Protein AF-A0A6A4KD89-F1 (afdb_monomer_lite)

Structure (mmCIF, N/CA/C/O backbone):
data_AF-A0A6A4KD89-F1
#
_entry.id   AF-A0A6A4KD89-F1
#
loop_
_atom_site.group_PDB
_atom_site.id
_atom_site.type_symbol
_atom_si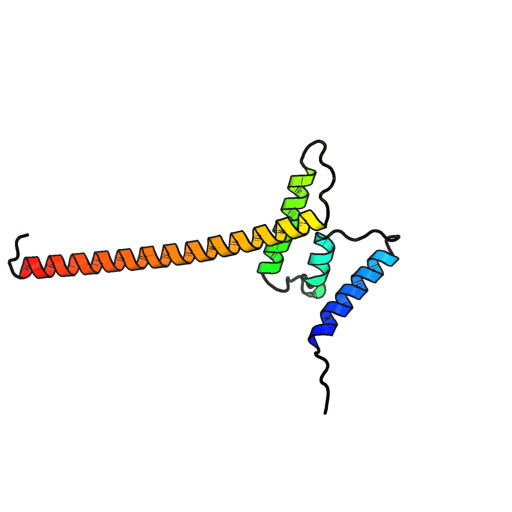te.label_atom_id
_atom_site.label_alt_id
_atom_site.label_comp_id
_atom_site.label_asym_id
_atom_site.label_entity_id
_atom_site.label_seq_id
_atom_site.pdbx_PDB_ins_code
_atom_site.Cartn_x
_atom_site.Cartn_y
_atom_site.Cartn_z
_atom_site.occupancy
_atom_site.B_iso_or_equiv
_atom_site.auth_seq_id
_atom_site.auth_comp_id
_atom_site.auth_asym_id
_atom_site.auth_atom_id
_atom_site.pdbx_PDB_model_num
ATOM 1 N N . THR A 1 1 ? 40.924 -17.068 17.811 1.00 46.47 1 THR A N 1
ATOM 2 C CA . THR A 1 1 ? 39.726 -16.244 17.536 1.00 46.47 1 THR A CA 1
ATOM 3 C C . THR A 1 1 ? 39.109 -16.688 16.224 1.00 46.47 1 THR A C 1
ATOM 5 O O . THR A 1 1 ? 39.718 -16.507 15.180 1.00 46.47 1 THR A O 1
ATOM 8 N N . LYS A 1 2 ? 37.971 -17.394 16.258 1.00 52.66 2 LYS A N 1
ATOM 9 C CA . LYS A 1 2 ? 37.339 -17.971 15.058 1.00 52.66 2 LYS A CA 1
ATOM 10 C C . LYS A 1 2 ? 36.414 -16.915 14.442 1.00 52.66 2 LYS A C 1
ATOM 12 O O . LYS A 1 2 ? 35.290 -16.745 14.903 1.00 52.66 2 LYS A O 1
ATOM 17 N N . HIS A 1 3 ? 36.901 -16.175 13.445 1.00 46.81 3 HIS A N 1
ATOM 18 C CA . HIS A 1 3 ? 36.097 -15.197 12.708 1.00 46.81 3 HIS A CA 1
ATOM 19 C C . HIS A 1 3 ? 35.014 -15.931 11.905 1.00 46.81 3 HIS A C 1
ATOM 21 O O . HIS A 1 3 ? 35.284 -16.515 10.858 1.00 46.81 3 HIS A O 1
ATOM 27 N N . ARG A 1 4 ? 33.772 -15.932 12.401 1.00 50.97 4 ARG A N 1
ATOM 28 C CA . ARG A 1 4 ? 32.602 -16.294 11.594 1.00 50.97 4 ARG A CA 1
ATOM 29 C C . ARG A 1 4 ? 32.272 -15.098 10.699 1.00 50.97 4 ARG A C 1
ATOM 31 O O . ARG A 1 4 ? 31.604 -14.168 11.135 1.00 50.97 4 ARG A O 1
ATOM 38 N N . CYS A 1 5 ? 32.768 -15.109 9.463 1.00 54.38 5 CYS A N 1
ATOM 39 C CA . CYS A 1 5 ? 32.299 -14.188 8.431 1.00 54.38 5 CYS A CA 1
ATOM 40 C C . CYS A 1 5 ? 30.826 -14.514 8.133 1.00 54.38 5 CYS A C 1
ATOM 42 O O . CYS A 1 5 ? 30.490 -15.650 7.800 1.00 54.38 5 CYS A O 1
ATOM 44 N N . GLY A 1 6 ? 29.940 -13.544 8.360 1.00 47.72 6 GLY A N 1
ATOM 45 C CA . GLY A 1 6 ? 28.492 -13.728 8.360 1.00 47.72 6 GLY A CA 1
ATOM 46 C C . GLY A 1 6 ? 27.929 -14.237 7.029 1.00 47.72 6 GLY A C 1
ATOM 47 O O . GLY A 1 6 ? 28.105 -13.628 5.970 1.00 47.72 6 GLY A O 1
ATOM 48 N N . SER A 1 7 ? 27.154 -15.319 7.110 1.00 54.53 7 SER A N 1
ATOM 49 C CA . SER A 1 7 ? 26.437 -15.962 5.999 1.00 54.53 7 SER A CA 1
ATOM 50 C C . SER A 1 7 ? 25.360 -15.090 5.334 1.00 54.53 7 SER A C 1
ATOM 52 O O . SER A 1 7 ? 24.815 -15.480 4.308 1.00 54.53 7 SER A O 1
ATOM 54 N N . LYS A 1 8 ? 25.084 -13.884 5.857 1.00 50.28 8 LYS A N 1
ATOM 55 C CA . LYS A 1 8 ? 24.170 -12.899 5.243 1.00 50.28 8 LYS A CA 1
ATOM 56 C C . LYS A 1 8 ? 24.676 -12.356 3.896 1.00 50.28 8 LYS A C 1
ATOM 58 O O . LYS A 1 8 ? 23.929 -11.731 3.160 1.00 50.28 8 LYS A O 1
ATOM 63 N N . SER A 1 9 ? 25.945 -12.605 3.571 1.00 53.06 9 SER A N 1
ATOM 64 C CA . SER A 1 9 ? 26.615 -12.101 2.370 1.00 53.06 9 SER A CA 1
ATOM 65 C C . SER A 1 9 ? 26.462 -12.993 1.130 1.00 53.06 9 SER A C 1
ATOM 67 O O . SER A 1 9 ? 26.774 -12.550 0.030 1.00 53.06 9 SER A O 1
ATOM 69 N N . LEU A 1 10 ? 26.000 -14.242 1.263 1.00 52.91 10 LEU A N 1
ATOM 70 C CA . LEU A 1 10 ? 25.841 -15.138 0.108 1.00 52.91 10 LEU A CA 1
ATOM 71 C C . LEU A 1 10 ? 24.680 -14.734 -0.819 1.00 52.91 10 LEU A C 1
ATOM 73 O O . LEU A 1 10 ? 24.938 -14.637 -2.017 1.00 52.91 10 LEU A O 1
ATOM 77 N N . PRO A 1 11 ? 23.464 -14.421 -0.324 1.00 53.66 11 PRO A N 1
ATOM 78 C CA . PRO A 1 11 ? 22.349 -14.046 -1.197 1.00 53.66 11 PRO A CA 1
ATOM 79 C C . PRO A 1 11 ? 22.646 -12.781 -2.013 1.00 53.66 11 PRO A C 1
ATOM 81 O O . PRO A 1 11 ? 22.438 -12.759 -3.221 1.00 53.66 11 PRO A O 1
ATOM 84 N N . VAL A 1 12 ? 23.241 -11.769 -1.370 1.00 51.50 12 VAL A N 1
ATOM 85 C CA . VAL A 1 12 ? 23.624 -10.502 -2.016 1.00 51.50 12 VAL A CA 1
ATOM 86 C C . VAL A 1 12 ? 24.691 -10.718 -3.096 1.00 51.50 12 VAL A C 1
ATOM 88 O O . VAL A 1 12 ? 24.609 -10.134 -4.173 1.00 51.50 12 VAL A O 1
ATOM 91 N N . ARG A 1 13 ? 25.677 -11.594 -2.852 1.00 51.59 13 ARG A N 1
ATOM 92 C CA . ARG A 1 13 ? 26.721 -11.911 -3.843 1.00 51.59 13 ARG A CA 1
ATOM 93 C C . ARG A 1 13 ? 26.188 -12.700 -5.040 1.00 51.59 13 ARG A C 1
ATOM 95 O O . ARG A 1 13 ? 26.637 -12.457 -6.154 1.00 51.59 13 ARG A O 1
ATOM 102 N N . VAL A 1 14 ? 25.241 -13.615 -4.827 1.00 61.16 14 VAL A N 1
ATOM 103 C CA . VAL A 1 14 ? 24.609 -14.386 -5.914 1.00 61.16 14 VAL A CA 1
ATOM 104 C C . VAL A 1 14 ? 23.736 -13.481 -6.784 1.00 61.16 14 VAL A C 1
ATOM 106 O O . VAL A 1 14 ? 23.823 -13.545 -8.007 1.00 61.16 14 VAL A O 1
ATOM 109 N N . ALA A 1 15 ? 22.969 -12.581 -6.166 1.00 60.69 15 ALA A N 1
ATOM 110 C CA . ALA A 1 15 ? 22.212 -11.545 -6.862 1.00 60.69 15 ALA A CA 1
ATOM 111 C C . ALA A 1 15 ? 23.112 -10.648 -7.730 1.00 60.69 15 ALA A C 1
ATOM 113 O O . ALA A 1 15 ? 22.874 -10.501 -8.927 1.00 60.69 15 ALA A O 1
ATOM 114 N N . ALA A 1 16 ? 24.192 -10.113 -7.150 1.00 58.59 16 ALA A N 1
ATOM 115 C CA . ALA A 1 16 ? 25.154 -9.292 -7.881 1.00 58.59 16 ALA A CA 1
ATOM 116 C C . ALA A 1 16 ? 25.801 -10.057 -9.050 1.00 58.59 16 ALA A C 1
ATOM 118 O O . ALA A 1 16 ? 25.957 -9.504 -10.134 1.00 58.59 16 ALA A O 1
ATOM 119 N N . ALA A 1 17 ? 26.123 -11.341 -8.867 1.00 66.06 17 ALA A N 1
ATOM 120 C CA . ALA A 1 17 ? 26.669 -12.178 -9.932 1.00 66.06 17 ALA A CA 1
ATOM 121 C C . ALA A 1 17 ? 25.665 -12.413 -11.076 1.00 66.06 17 ALA A C 1
ATOM 123 O O . ALA A 1 17 ? 26.062 -12.364 -12.238 1.00 66.06 17 ALA A O 1
ATOM 124 N N . LYS A 1 18 ? 24.372 -12.614 -10.771 1.00 68.75 18 LYS A N 1
ATOM 125 C CA . LYS A 1 18 ? 23.308 -12.759 -11.785 1.00 68.75 18 LYS A CA 1
ATOM 126 C C . LYS A 1 18 ? 23.156 -11.470 -12.605 1.00 68.75 18 LYS A C 1
ATOM 128 O O . LYS A 1 18 ? 23.055 -11.542 -13.825 1.00 68.75 18 LYS A O 1
ATOM 133 N N . ILE A 1 19 ? 23.246 -10.307 -11.957 1.00 65.06 19 ILE A N 1
ATOM 134 C CA . ILE A 1 19 ? 23.200 -8.990 -12.617 1.00 65.06 19 ILE A CA 1
ATOM 135 C C . ILE A 1 19 ? 24.430 -8.770 -13.510 1.00 65.06 19 ILE A C 1
ATOM 137 O O . ILE A 1 19 ? 24.286 -8.400 -14.671 1.00 65.06 19 ILE A O 1
ATOM 141 N N . ILE A 1 20 ? 25.639 -9.048 -13.007 1.00 64.69 20 ILE A N 1
ATOM 142 C CA . ILE A 1 20 ? 26.882 -8.925 -13.789 1.00 64.69 20 ILE A CA 1
ATOM 143 C C . ILE A 1 20 ? 26.848 -9.857 -15.006 1.00 64.69 20 ILE A C 1
ATOM 145 O O . ILE A 1 20 ? 27.211 -9.448 -16.106 1.00 64.69 20 ILE A O 1
ATOM 149 N N . TYR A 1 21 ? 26.364 -11.088 -14.830 1.00 69.19 21 TYR A N 1
ATOM 150 C CA . TYR A 1 21 ? 26.182 -12.033 -15.927 1.00 69.19 21 TYR A CA 1
ATOM 151 C C . TYR A 1 21 ? 25.185 -11.503 -16.970 1.00 69.19 21 TYR A C 1
ATOM 153 O O . TYR A 1 21 ? 25.465 -11.555 -18.164 1.00 69.19 21 TYR A O 1
ATOM 161 N N . GLN A 1 22 ? 24.051 -10.938 -16.555 1.00 66.06 22 GLN A N 1
ATOM 162 C CA . GLN A 1 22 ? 23.087 -10.332 -17.481 1.00 66.06 22 GLN A CA 1
ATOM 163 C C . GLN A 1 22 ? 23.681 -9.136 -18.237 1.00 66.06 22 GLN A C 1
ATOM 165 O O . GLN A 1 22 ? 23.532 -9.060 -19.452 1.00 66.06 22 GLN A O 1
ATOM 170 N N . MET A 1 23 ? 24.433 -8.259 -17.565 1.00 64.06 23 MET A N 1
ATOM 171 C CA . MET A 1 23 ? 25.128 -7.137 -18.211 1.00 64.06 23 MET A CA 1
ATOM 172 C C . MET A 1 23 ? 26.143 -7.614 -19.257 1.00 64.06 23 MET A C 1
ATOM 174 O O . MET A 1 23 ? 26.242 -7.034 -20.336 1.00 64.06 23 MET A O 1
ATOM 178 N N . GLN A 1 24 ? 26.877 -8.692 -18.967 1.00 66.50 24 GLN A N 1
ATOM 179 C CA . GLN A 1 24 ? 27.854 -9.274 -19.892 1.00 66.50 24 GLN A CA 1
ATOM 180 C C . GLN A 1 24 ? 27.200 -9.909 -21.127 1.00 66.50 24 GLN A C 1
ATOM 182 O O . GLN A 1 24 ? 27.778 -9.853 -22.209 1.00 66.50 24 GLN A O 1
ATOM 187 N N . ASN A 1 25 ? 25.999 -10.478 -20.987 1.00 68.19 25 ASN A N 1
ATOM 188 C CA . ASN A 1 25 ? 25.294 -11.148 -22.085 1.00 68.19 25 ASN A CA 1
ATOM 189 C C . ASN A 1 25 ? 24.345 -10.224 -22.871 1.00 68.19 25 ASN A C 1
ATOM 191 O O . ASN A 1 25 ? 24.083 -10.490 -24.040 1.00 68.19 25 ASN A O 1
ATOM 195 N N . ASN A 1 26 ? 23.896 -9.109 -22.287 1.00 68.88 26 ASN A N 1
ATOM 196 C CA . ASN A 1 26 ? 23.042 -8.110 -22.945 1.00 68.88 26 ASN A CA 1
ATOM 197 C C . ASN A 1 26 ? 23.851 -6.958 -23.571 1.00 68.88 26 ASN A C 1
ATOM 199 O O . ASN A 1 26 ? 23.365 -5.834 -23.670 1.00 68.88 26 ASN A O 1
ATOM 203 N N . GLY A 1 27 ? 25.108 -7.197 -23.955 1.00 63.41 27 GLY A N 1
ATOM 204 C CA . GLY A 1 27 ? 25.940 -6.190 -24.625 1.00 63.41 27 GLY A CA 1
ATOM 205 C C . GLY A 1 27 ? 26.276 -4.960 -23.770 1.00 63.41 27 GLY A C 1
ATOM 206 O O . GLY A 1 27 ? 26.505 -3.886 -24.318 1.00 63.41 27 GLY A O 1
ATOM 207 N N . GLY A 1 28 ? 26.291 -5.092 -22.439 1.00 58.41 28 GLY A N 1
ATOM 208 C CA . GLY A 1 28 ? 26.579 -3.996 -21.509 1.00 58.41 28 GLY A CA 1
ATOM 209 C C . GLY A 1 28 ? 25.371 -3.133 -21.135 1.00 58.41 28 GLY A C 1
ATOM 210 O O . GLY A 1 28 ? 25.539 -2.140 -20.429 1.00 58.41 28 GLY A O 1
ATOM 211 N N . VAL A 1 29 ? 24.161 -3.494 -21.575 1.00 65.31 29 VAL A N 1
ATOM 212 C CA . VAL A 1 29 ? 22.933 -2.784 -21.195 1.00 65.31 29 VAL A CA 1
ATOM 213 C C . VAL A 1 29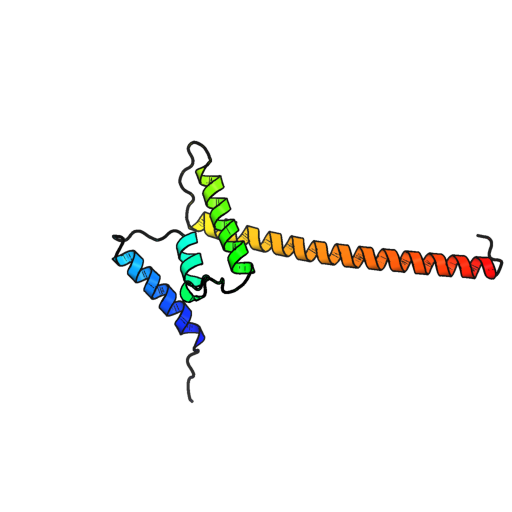 ? 22.640 -3.021 -19.712 1.00 65.31 29 VAL A C 1
ATOM 215 O O . VAL A 1 29 ? 22.541 -4.161 -19.254 1.00 65.31 29 VAL A O 1
ATOM 218 N N . VAL A 1 30 ? 22.513 -1.928 -18.957 1.00 61.47 30 VAL A N 1
ATOM 219 C CA . VAL A 1 30 ? 22.132 -1.949 -17.540 1.00 61.47 30 VAL A CA 1
ATOM 220 C C . VAL A 1 30 ? 20.656 -2.365 -17.431 1.00 61.47 30 VAL A C 1
ATOM 222 O O . VAL A 1 30 ? 19.817 -1.705 -18.045 1.00 61.47 30 VAL A O 1
ATOM 225 N N . PRO A 1 31 ? 20.317 -3.433 -16.680 1.00 64.62 31 PRO A N 1
ATOM 226 C CA . PRO A 1 31 ? 18.927 -3.842 -16.470 1.00 64.62 31 PRO A CA 1
ATOM 227 C C . PRO A 1 31 ? 18.103 -2.756 -15.770 1.00 64.62 31 PRO A C 1
ATOM 229 O O . PRO A 1 31 ? 18.629 -2.022 -14.927 1.00 64.62 31 PRO A O 1
ATOM 232 N N . ALA A 1 32 ? 16.803 -2.686 -16.069 1.00 77.25 32 ALA A N 1
ATOM 233 C CA . ALA A 1 32 ? 15.900 -1.732 -15.423 1.00 77.25 32 ALA A CA 1
ATOM 234 C C . ALA A 1 32 ? 15.852 -1.955 -13.897 1.00 77.25 32 ALA A C 1
ATOM 236 O O . ALA A 1 32 ? 16.008 -3.083 -13.415 1.00 77.25 32 ALA A O 1
ATOM 237 N N . VAL A 1 33 ? 15.604 -0.895 -13.111 1.00 80.56 33 VAL A N 1
ATOM 238 C CA . VAL A 1 33 ? 15.535 -1.002 -11.633 1.00 80.56 33 VAL A CA 1
ATOM 239 C C . VAL A 1 33 ? 14.510 -2.045 -11.200 1.00 80.56 33 VAL A C 1
ATOM 241 O O . VAL A 1 33 ? 14.767 -2.817 -10.280 1.00 80.56 33 VAL A O 1
ATOM 244 N N . THR A 1 34 ? 13.390 -2.111 -11.910 1.00 82.56 34 THR A N 1
ATOM 245 C CA . THR A 1 34 ? 12.277 -3.017 -11.644 1.00 82.56 34 THR A CA 1
ATOM 246 C C . THR A 1 34 ? 12.682 -4.480 -11.857 1.00 82.56 34 THR A C 1
ATOM 248 O O . THR A 1 34 ? 12.378 -5.341 -11.030 1.00 82.56 34 THR A O 1
ATOM 251 N N . GLU A 1 35 ? 13.464 -4.776 -12.900 1.00 83.69 35 GLU A N 1
ATOM 252 C CA . GLU A 1 35 ? 14.022 -6.116 -13.133 1.00 83.69 35 GLU A CA 1
ATOM 253 C C . GLU A 1 35 ? 15.037 -6.505 -12.055 1.00 83.69 35 GLU A C 1
ATOM 255 O O . GLU A 1 35 ? 14.998 -7.619 -11.524 1.00 83.69 35 GLU A O 1
ATOM 260 N N . MET A 1 36 ? 15.916 -5.572 -11.682 1.00 82.56 36 MET A N 1
ATOM 261 C CA . MET A 1 36 ? 16.906 -5.791 -10.629 1.00 82.56 36 MET A CA 1
ATOM 262 C C . MET A 1 36 ? 16.226 -6.093 -9.291 1.00 82.56 36 MET A C 1
ATOM 264 O O . MET A 1 36 ? 16.587 -7.052 -8.600 1.00 82.56 36 MET A O 1
ATOM 268 N N . TYR A 1 37 ? 15.201 -5.314 -8.953 1.00 85.94 37 TYR A N 1
ATOM 269 C CA . TYR A 1 37 ? 14.424 -5.485 -7.738 1.00 85.94 37 TYR A CA 1
ATOM 270 C C . TYR A 1 37 ? 13.727 -6.851 -7.712 1.00 85.94 37 TYR A C 1
ATOM 272 O O . TYR A 1 37 ? 13.922 -7.626 -6.771 1.00 85.94 37 TYR A O 1
ATOM 280 N N . LYS A 1 38 ? 13.029 -7.223 -8.795 1.00 87.75 38 LYS A N 1
ATOM 281 C CA . LYS A 1 38 ? 12.390 -8.541 -8.922 1.00 87.75 38 LYS A CA 1
ATOM 282 C C . LYS A 1 38 ? 13.391 -9.684 -8.797 1.00 87.75 38 LYS A C 1
ATOM 284 O O . LYS A 1 38 ? 13.152 -10.613 -8.039 1.00 87.75 38 LYS A O 1
ATOM 289 N N . SER A 1 39 ? 14.544 -9.604 -9.462 1.00 84.88 39 SER A N 1
ATOM 290 C CA . SER A 1 39 ? 15.550 -10.680 -9.449 1.00 84.88 39 SER A CA 1
ATOM 291 C C . SER A 1 39 ? 16.114 -11.000 -8.056 1.00 84.88 39 SER A C 1
ATOM 293 O O . SER A 1 39 ? 16.639 -12.092 -7.834 1.00 84.88 39 SER A O 1
ATOM 295 N N . THR A 1 40 ? 16.018 -10.047 -7.125 1.00 84.94 40 THR A N 1
ATOM 296 C CA . THR A 1 40 ? 16.552 -10.155 -5.763 1.00 84.94 40 THR A CA 1
ATOM 297 C C . THR A 1 40 ? 15.478 -10.411 -4.708 1.00 84.94 40 THR A C 1
ATOM 299 O O . THR A 1 40 ? 15.781 -11.020 -3.682 1.00 84.94 40 THR A O 1
ATOM 302 N N . HIS A 1 41 ? 14.234 -10.001 -4.970 1.00 89.00 41 HIS A N 1
ATOM 303 C CA . HIS A 1 41 ? 13.119 -10.067 -4.019 1.00 89.00 41 HIS A CA 1
ATOM 304 C C . HIS A 1 41 ? 12.019 -11.059 -4.425 1.00 89.00 41 HIS A C 1
ATOM 306 O O . HIS A 1 41 ? 11.140 -11.357 -3.616 1.00 89.00 41 HIS A O 1
ATOM 312 N N . PHE A 1 42 ? 12.069 -11.609 -5.639 1.00 90.75 42 PHE A N 1
ATOM 313 C CA . PHE A 1 42 ? 11.161 -12.648 -6.114 1.00 90.75 42 PHE A CA 1
ATOM 314 C C . PHE A 1 42 ? 11.897 -13.980 -6.255 1.00 90.75 42 PHE A C 1
ATOM 316 O O . PHE A 1 42 ? 12.905 -14.099 -6.952 1.00 90.75 42 PHE A O 1
ATOM 323 N N . ASN A 1 43 ? 11.380 -15.010 -5.594 1.00 89.94 43 ASN A N 1
ATOM 324 C CA . ASN A 1 43 ? 11.852 -16.372 -5.761 1.00 89.94 43 ASN A CA 1
ATOM 325 C C . ASN A 1 43 ? 11.130 -17.013 -6.954 1.00 89.94 43 ASN A C 1
ATOM 327 O O . ASN A 1 43 ? 9.968 -17.403 -6.834 1.00 89.94 43 ASN A O 1
ATOM 331 N N . GLU A 1 44 ? 11.832 -17.134 -8.084 1.00 89.12 44 GLU A N 1
ATOM 332 C CA . GLU A 1 44 ? 11.300 -17.721 -9.322 1.00 89.12 44 GLU A CA 1
ATOM 333 C C . GLU A 1 44 ? 10.879 -19.189 -9.138 1.00 89.12 44 GLU A C 1
ATOM 335 O O . GLU A 1 44 ? 9.818 -19.579 -9.620 1.00 89.12 44 GLU A O 1
ATOM 340 N N . ASP A 1 45 ? 11.632 -19.984 -8.373 1.00 89.50 45 ASP A N 1
ATOM 341 C CA . ASP A 1 45 ? 11.331 -21.409 -8.163 1.00 89.50 45 ASP A CA 1
ATOM 342 C C . ASP A 1 45 ? 10.039 -21.619 -7.364 1.00 89.50 45 ASP A C 1
ATOM 344 O O . ASP A 1 45 ? 9.286 -22.564 -7.592 1.00 89.50 45 ASP A O 1
ATOM 348 N N . LYS A 1 46 ? 9.786 -20.738 -6.391 1.00 91.81 46 LYS A N 1
ATOM 349 C CA . LYS A 1 46 ? 8.622 -20.806 -5.498 1.00 91.81 46 LYS A CA 1
ATOM 350 C C . LYS A 1 46 ? 7.464 -19.923 -5.947 1.00 91.81 46 LYS A C 1
ATOM 352 O O . LYS A 1 46 ? 6.419 -19.984 -5.304 1.00 91.81 46 LYS A O 1
ATOM 357 N N . GLN A 1 47 ? 7.659 -19.105 -6.984 1.00 90.75 47 GLN A N 1
ATOM 358 C CA . GLN A 1 47 ? 6.721 -18.073 -7.436 1.00 90.75 47 GLN A CA 1
ATOM 359 C C . GLN A 1 47 ? 6.223 -17.195 -6.274 1.00 90.75 47 GLN A C 1
ATOM 361 O O . GLN A 1 47 ? 5.027 -16.965 -6.111 1.00 90.75 47 GLN A O 1
ATOM 366 N N . LYS A 1 48 ? 7.146 -16.766 -5.404 1.00 91.94 48 LYS A N 1
ATOM 367 C CA . LYS A 1 48 ? 6.822 -16.006 -4.188 1.00 91.94 48 LYS A CA 1
ATOM 368 C C . LYS A 1 48 ? 7.795 -14.864 -3.957 1.00 91.94 48 LYS A C 1
ATOM 370 O O . LYS A 1 48 ? 9.008 -15.049 -4.062 1.00 91.94 48 LYS A O 1
ATOM 375 N N . TRP A 1 49 ? 7.254 -13.721 -3.552 1.00 93.19 49 TRP A N 1
ATOM 376 C CA . TRP A 1 49 ? 8.029 -12.615 -3.002 1.00 93.19 49 TRP A CA 1
ATOM 377 C C . TRP A 1 49 ? 8.642 -12.990 -1.652 1.00 93.19 49 TRP A C 1
ATOM 379 O O . TRP A 1 49 ? 8.103 -13.820 -0.915 1.00 93.19 49 TRP A O 1
ATOM 389 N N . ILE A 1 50 ? 9.779 -12.378 -1.317 1.00 91.00 50 ILE A N 1
ATOM 390 C CA . ILE A 1 50 ? 10.424 -12.574 -0.012 1.00 91.00 50 ILE A CA 1
ATOM 391 C C . ILE A 1 50 ? 9.604 -11.974 1.142 1.00 91.00 50 ILE A C 1
ATOM 393 O O . ILE A 1 50 ? 9.728 -12.439 2.273 1.00 91.00 50 ILE A O 1
ATOM 397 N N . SER A 1 51 ? 8.764 -10.975 0.855 1.00 88.25 51 SER A N 1
ATOM 398 C CA . SER A 1 51 ? 7.788 -10.370 1.768 1.00 88.25 51 SER A CA 1
ATOM 399 C C . SER A 1 51 ? 6.652 -9.714 0.977 1.00 88.25 51 SER A C 1
ATOM 401 O O . SER A 1 51 ? 6.845 -9.347 -0.183 1.00 88.25 51 SER A O 1
ATOM 403 N N . SER A 1 52 ? 5.492 -9.516 1.610 1.00 85.62 52 SER A N 1
ATOM 404 C CA . SER A 1 52 ? 4.371 -8.772 1.012 1.00 85.62 52 SER A CA 1
ATOM 405 C C . SER A 1 52 ? 4.733 -7.310 0.724 1.00 85.62 52 SER A C 1
AT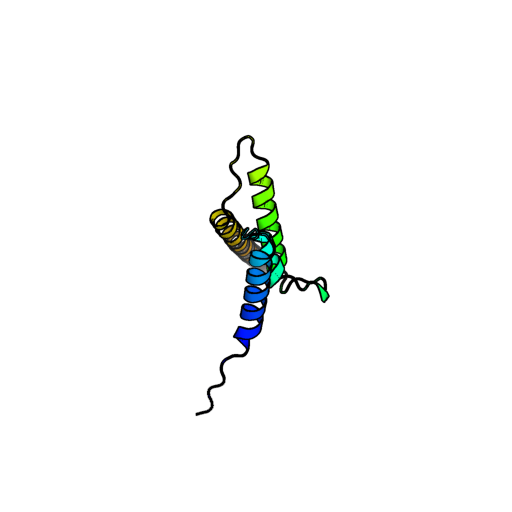OM 407 O O . SER A 1 52 ? 4.316 -6.754 -0.282 1.00 85.62 52 SER A O 1
ATOM 409 N N . GLU A 1 53 ? 5.576 -6.694 1.556 1.00 85.25 53 GLU A N 1
ATOM 410 C CA . GLU A 1 53 ? 6.110 -5.346 1.306 1.00 85.25 53 GLU A CA 1
ATOM 411 C C . GLU A 1 53 ? 6.911 -5.280 0.002 1.00 85.25 53 GLU A C 1
ATOM 413 O O . GLU A 1 53 ? 6.845 -4.284 -0.716 1.00 85.25 53 GLU A O 1
ATOM 418 N N . SER A 1 54 ? 7.643 -6.351 -0.325 1.00 85.81 54 SER A N 1
ATOM 419 C CA . SER A 1 54 ? 8.425 -6.409 -1.561 1.00 85.81 54 SER A CA 1
ATOM 420 C C . SER A 1 54 ? 7.530 -6.458 -2.798 1.00 85.81 54 SER A C 1
ATOM 422 O O . SER A 1 54 ? 7.834 -5.828 -3.804 1.00 85.81 54 SER A O 1
ATOM 424 N N . GLU A 1 55 ? 6.410 -7.175 -2.716 1.00 90.69 55 GLU A N 1
ATOM 425 C CA . GLU A 1 55 ? 5.393 -7.201 -3.771 1.00 90.69 55 GLU A CA 1
ATOM 426 C C . GLU A 1 55 ? 4.796 -5.809 -3.996 1.00 90.69 55 GLU A C 1
ATOM 428 O O . GLU A 1 55 ? 4.857 -5.275 -5.101 1.00 90.69 55 GLU A O 1
ATOM 433 N N . VAL A 1 56 ? 4.333 -5.170 -2.917 1.00 87.06 56 VAL A N 1
ATOM 434 C CA . VAL A 1 56 ? 3.753 -3.819 -2.965 1.00 87.06 56 VAL A CA 1
ATOM 435 C C . VAL A 1 56 ? 4.745 -2.800 -3.525 1.00 87.06 56 VAL A C 1
ATOM 437 O O . VAL A 1 56 ? 4.364 -1.910 -4.288 1.00 87.06 56 VAL A O 1
ATOM 440 N N . LEU A 1 57 ? 6.022 -2.896 -3.147 1.00 88.31 57 LEU A N 1
ATOM 441 C CA . LEU A 1 57 ? 7.044 -1.984 -3.644 1.00 88.31 57 LEU A CA 1
ATOM 442 C C . LEU A 1 57 ? 7.320 -2.193 -5.137 1.00 88.31 57 LEU A C 1
ATOM 444 O O . LEU A 1 57 ? 7.448 -1.213 -5.873 1.00 88.31 57 LEU A O 1
ATOM 448 N N . TYR A 1 58 ? 7.381 -3.447 -5.588 1.00 89.44 58 TYR A N 1
ATOM 449 C CA . TYR A 1 58 ? 7.544 -3.767 -7.002 1.00 89.44 58 TYR A CA 1
ATOM 450 C C . TYR A 1 58 ? 6.381 -3.229 -7.842 1.00 89.44 58 TYR A C 1
ATOM 452 O O . TYR A 1 58 ? 6.623 -2.540 -8.833 1.00 89.44 58 TYR A O 1
ATOM 460 N N . ASP A 1 59 ? 5.138 -3.466 -7.418 1.00 89.38 59 ASP A N 1
ATOM 461 C CA . ASP A 1 59 ? 3.946 -2.991 -8.128 1.00 89.38 59 ASP A CA 1
ATOM 462 C C . ASP A 1 59 ? 3.937 -1.461 -8.253 1.00 89.38 59 ASP A C 1
ATOM 464 O O . ASP A 1 59 ? 3.643 -0.919 -9.319 1.00 89.38 59 ASP A O 1
ATOM 468 N N . LYS A 1 60 ? 4.358 -0.749 -7.200 1.00 86.69 60 LYS A N 1
ATOM 469 C CA . LYS A 1 60 ? 4.515 0.713 -7.229 1.00 86.69 60 LYS A CA 1
ATOM 470 C C . LYS A 1 60 ? 5.590 1.169 -8.211 1.00 86.69 60 LYS A C 1
ATOM 472 O O . LYS A 1 60 ? 5.375 2.149 -8.920 1.00 86.69 60 LYS A O 1
ATOM 477 N N . MET A 1 61 ? 6.739 0.492 -8.264 1.00 86.69 61 MET A N 1
ATOM 478 C CA . MET A 1 61 ? 7.784 0.812 -9.246 1.00 86.69 61 MET A CA 1
ATOM 479 C C . MET A 1 61 ? 7.254 0.637 -10.677 1.00 86.69 61 MET A C 1
ATOM 481 O O . MET A 1 61 ? 7.371 1.561 -11.478 1.00 86.69 61 MET A O 1
ATOM 485 N N . VAL A 1 62 ? 6.582 -0.483 -10.970 1.00 87.44 62 VAL A N 1
ATOM 486 C CA . VAL A 1 62 ? 5.955 -0.737 -12.282 1.00 87.44 62 VAL A CA 1
ATOM 487 C C . VAL A 1 62 ? 4.918 0.336 -12.625 1.00 87.44 62 VAL A C 1
ATOM 489 O O . VAL A 1 62 ? 4.884 0.837 -13.753 1.00 87.44 62 VAL A O 1
ATOM 492 N N . GLN A 1 63 ? 4.079 0.715 -11.661 1.00 85.50 63 GLN A N 1
ATOM 493 C CA . GLN A 1 63 ? 3.066 1.750 -11.849 1.00 85.50 63 GLN A CA 1
ATOM 494 C C . GLN A 1 63 ? 3.703 3.105 -12.183 1.00 85.50 63 GLN A C 1
ATOM 496 O O . GLN A 1 63 ? 3.308 3.733 -13.164 1.00 85.50 63 GLN A O 1
ATOM 501 N N . ILE A 1 64 ? 4.724 3.529 -11.431 1.00 84.12 64 ILE A N 1
ATOM 502 C CA . ILE A 1 64 ? 5.434 4.795 -11.667 1.00 84.12 64 ILE A CA 1
ATOM 503 C C . ILE A 1 64 ? 6.084 4.811 -13.057 1.00 84.12 64 ILE A C 1
ATOM 505 O O . ILE A 1 64 ? 6.015 5.830 -13.745 1.00 84.12 64 ILE A O 1
ATOM 509 N N . GLU A 1 65 ? 6.704 3.706 -13.488 1.00 81.56 65 GLU A N 1
ATOM 510 C CA . GLU A 1 65 ? 7.260 3.594 -14.845 1.00 81.56 65 GLU A CA 1
ATOM 511 C C . GLU A 1 65 ? 6.175 3.740 -15.911 1.00 81.56 65 GLU A C 1
ATOM 513 O O . GLU A 1 65 ? 6.337 4.498 -16.867 1.00 81.56 65 GLU A O 1
ATOM 518 N N . THR A 1 66 ? 5.060 3.031 -15.736 1.00 82.56 66 THR A N 1
ATOM 519 C CA . THR A 1 66 ? 3.951 3.015 -16.695 1.00 82.56 66 THR A CA 1
ATOM 520 C C . THR A 1 66 ? 3.314 4.395 -16.827 1.00 82.56 66 THR A C 1
ATOM 522 O O . THR A 1 66 ? 3.131 4.885 -17.939 1.00 82.56 66 THR A O 1
ATOM 525 N N . GLU A 1 67 ? 3.026 5.056 -15.704 1.00 83.94 67 GLU A N 1
ATOM 526 C CA . GLU A 1 67 ? 2.444 6.400 -15.676 1.00 83.94 67 GLU A CA 1
ATOM 527 C C . GLU A 1 67 ? 3.384 7.445 -16.285 1.00 83.94 67 GLU A C 1
ATOM 529 O O . GLU A 1 67 ? 2.940 8.307 -17.042 1.00 83.94 67 GLU A O 1
ATOM 534 N N . HIS A 1 68 ? 4.685 7.364 -15.995 1.00 79.94 68 HIS A N 1
ATOM 535 C CA . HIS A 1 68 ? 5.670 8.288 -16.552 1.00 79.94 68 HIS A CA 1
ATOM 536 C C . HIS A 1 68 ? 5.820 8.122 -18.065 1.00 79.94 68 HIS A C 1
ATOM 538 O O . HIS A 1 68 ? 5.865 9.105 -18.798 1.00 79.94 68 HIS A O 1
ATOM 544 N N . ASN A 1 69 ? 5.871 6.880 -18.546 1.00 77.62 69 ASN A N 1
ATOM 545 C CA . ASN A 1 69 ? 6.026 6.591 -19.970 1.00 77.62 69 ASN A CA 1
ATOM 546 C C . ASN A 1 69 ? 4.741 6.846 -20.775 1.00 77.62 69 ASN A C 1
ATOM 548 O O . ASN A 1 69 ? 4.808 7.008 -21.990 1.00 77.62 69 ASN A O 1
ATOM 552 N N . ALA A 1 70 ? 3.580 6.905 -20.117 1.00 81.00 70 ALA A N 1
ATOM 553 C CA . ALA A 1 70 ? 2.315 7.289 -20.739 1.00 81.00 70 ALA A CA 1
ATOM 554 C C . ALA A 1 70 ? 2.194 8.805 -21.002 1.00 81.00 70 ALA A C 1
ATOM 556 O O . ALA A 1 70 ? 1.264 9.231 -21.686 1.00 81.00 70 ALA A O 1
ATOM 557 N N . GLN A 1 71 ? 3.104 9.633 -20.474 1.00 77.31 71 GLN A N 1
ATOM 558 C CA . GLN A 1 71 ? 3.107 11.076 -20.718 1.00 77.31 71 GLN A CA 1
ATOM 559 C C . GLN A 1 71 ? 3.655 11.392 -22.122 1.00 77.31 71 GLN A C 1
ATOM 561 O O . GLN A 1 71 ? 4.749 10.970 -22.497 1.00 77.31 71 GLN A O 1
ATOM 566 N N . GLU A 1 72 ? 2.895 12.148 -22.918 1.00 68.94 72 GLU A N 1
ATOM 567 C CA . GLU A 1 72 ? 3.281 12.505 -24.288 1.00 68.94 72 GLU A CA 1
ATOM 568 C C . GLU A 1 72 ? 4.563 13.357 -24.293 1.00 68.94 72 GLU A C 1
ATOM 570 O O . GLU A 1 72 ? 4.663 14.370 -23.601 1.00 68.94 72 GLU A O 1
ATOM 575 N N . GLY A 1 73 ? 5.573 12.922 -25.053 1.00 73.88 73 GLY A N 1
ATOM 576 C CA . GLY A 1 73 ? 6.890 13.566 -25.086 1.00 73.88 73 GLY A CA 1
ATOM 577 C C . GLY A 1 73 ? 7.774 13.289 -23.864 1.00 73.88 73 GLY A C 1
ATOM 578 O O . GLY A 1 73 ? 8.821 13.924 -23.724 1.00 73.88 73 GLY A O 1
ATOM 579 N N . ALA A 1 74 ? 7.389 12.359 -22.984 1.00 68.94 74 ALA A N 1
ATOM 580 C CA . ALA A 1 74 ? 8.205 12.004 -21.834 1.00 68.94 74 ALA A CA 1
ATOM 581 C C . ALA A 1 74 ? 9.522 11.345 -22.243 1.00 68.94 74 ALA A C 1
ATOM 583 O O . ALA A 1 74 ? 9.584 10.413 -23.046 1.00 68.94 74 ALA A O 1
ATOM 584 N N . ILE A 1 75 ? 10.593 11.826 -21.624 1.00 73.56 75 ILE A N 1
ATOM 585 C CA . ILE A 1 75 ? 11.876 11.131 -21.606 1.00 73.56 75 ILE A CA 1
ATOM 586 C C . ILE A 1 75 ? 11.684 9.876 -20.739 1.00 73.56 75 ILE A C 1
ATOM 588 O O . ILE A 1 75 ? 11.002 9.972 -19.721 1.00 73.56 75 ILE A O 1
ATOM 592 N N . PRO A 1 76 ? 12.255 8.708 -21.077 1.00 70.31 76 PRO A N 1
ATOM 593 C CA . PRO A 1 76 ? 12.204 7.542 -20.197 1.00 70.31 76 PRO A CA 1
ATOM 594 C C . PRO A 1 76 ? 12.654 7.891 -18.772 1.00 70.31 76 PRO A C 1
ATOM 596 O O . PRO A 1 76 ? 13.641 8.611 -18.587 1.00 70.31 76 PRO A O 1
ATOM 599 N N . ILE A 1 77 ? 11.928 7.407 -17.761 1.00 73.75 77 ILE A N 1
ATOM 600 C CA . ILE A 1 77 ? 12.260 7.706 -16.365 1.00 73.75 77 ILE A CA 1
ATOM 601 C C . ILE A 1 77 ? 13.673 7.211 -16.035 1.00 73.75 77 ILE A C 1
ATOM 603 O O . ILE A 1 77 ? 14.049 6.080 -16.341 1.00 73.75 77 ILE A O 1
ATOM 607 N N . MET A 1 78 ? 14.475 8.061 -15.391 1.00 75.06 78 MET A N 1
ATOM 608 C CA . MET A 1 78 ? 15.797 7.648 -14.928 1.00 75.06 78 MET A CA 1
ATOM 609 C C . MET A 1 78 ? 15.673 6.626 -13.795 1.00 75.06 78 MET A C 1
ATOM 611 O O . MET A 1 78 ? 14.886 6.803 -12.8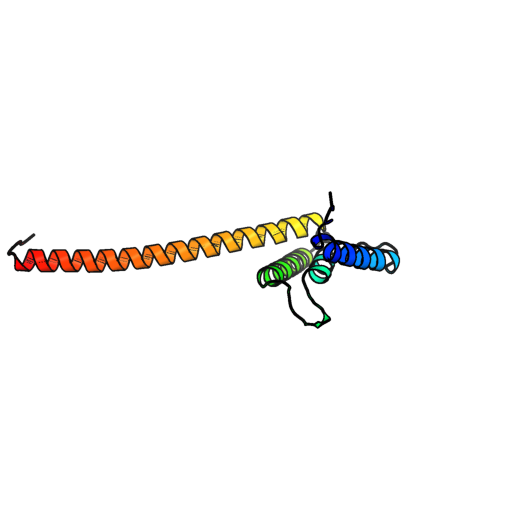64 1.00 75.06 78 MET A O 1
ATOM 615 N N . GLN A 1 79 ? 16.526 5.605 -13.835 1.00 74.25 79 GLN A N 1
ATOM 616 C CA . GLN A 1 79 ? 16.587 4.516 -12.858 1.00 74.25 79 GLN A CA 1
ATOM 617 C C . GLN A 1 79 ? 16.662 5.009 -11.397 1.00 74.25 79 GLN A C 1
ATOM 619 O O . GLN A 1 79 ? 15.988 4.474 -10.515 1.00 74.25 79 GLN A O 1
ATOM 624 N N . GLU A 1 80 ? 17.440 6.064 -11.138 1.00 73.88 80 GLU A N 1
ATOM 625 C CA . GLU A 1 80 ? 17.560 6.687 -9.812 1.00 73.88 80 GLU A CA 1
ATOM 626 C C . GLU A 1 80 ? 16.251 7.346 -9.362 1.00 73.88 80 GLU A C 1
ATOM 628 O O . GLU A 1 80 ? 15.812 7.162 -8.225 1.00 73.88 80 GLU A O 1
ATOM 633 N N . ALA A 1 81 ? 15.595 8.080 -10.265 1.00 75.69 81 ALA A N 1
ATOM 634 C CA . ALA A 1 81 ? 14.337 8.761 -9.982 1.00 75.69 81 ALA A CA 1
ATOM 635 C C . ALA A 1 81 ? 13.210 7.762 -9.703 1.00 75.69 81 ALA A C 1
ATOM 637 O O . ALA A 1 81 ? 12.393 7.988 -8.809 1.00 75.69 81 ALA A O 1
ATOM 638 N N . LEU A 1 82 ? 13.193 6.647 -10.433 1.00 80.06 82 LEU A N 1
ATOM 639 C CA . LEU A 1 82 ? 12.251 5.562 -10.212 1.00 80.06 82 LEU A CA 1
ATOM 640 C C . LEU A 1 82 ? 12.438 4.918 -8.836 1.00 80.06 82 LEU A C 1
ATOM 642 O O . LEU A 1 82 ? 11.470 4.783 -8.092 1.00 80.06 82 LEU A O 1
ATOM 646 N N . SER A 1 83 ? 13.679 4.578 -8.482 1.00 75.38 83 SER A N 1
ATOM 647 C CA . SER A 1 83 ? 14.005 3.995 -7.179 1.00 75.38 83 SER A CA 1
ATOM 648 C C . SER A 1 83 ? 13.545 4.917 -6.044 1.00 75.38 83 SER A C 1
ATOM 650 O O . SER A 1 83 ? 12.747 4.520 -5.197 1.00 75.38 83 SER A O 1
ATOM 652 N N . VAL A 1 84 ? 13.936 6.197 -6.084 1.00 79.69 84 VAL A N 1
ATOM 653 C CA . VAL A 1 84 ? 13.561 7.181 -5.055 1.00 79.69 84 VAL A CA 1
ATOM 654 C C . VAL A 1 84 ? 12.045 7.346 -4.940 1.00 79.69 84 VAL A C 1
ATOM 656 O O . VAL A 1 84 ? 11.527 7.410 -3.826 1.00 79.69 84 VAL A O 1
ATOM 659 N N . LYS A 1 85 ? 11.319 7.430 -6.061 1.00 79.06 85 LYS A N 1
ATOM 660 C CA . LYS A 1 85 ? 9.857 7.572 -6.032 1.00 79.06 85 LYS A CA 1
ATOM 661 C C . LYS A 1 85 ? 9.172 6.308 -5.509 1.00 79.06 85 LYS A C 1
ATOM 663 O O . LYS A 1 85 ? 8.260 6.435 -4.697 1.00 79.06 85 LYS A O 1
ATOM 668 N N . GLY A 1 86 ? 9.634 5.124 -5.914 1.00 75.69 86 GLY A N 1
ATOM 669 C CA . GLY A 1 86 ? 9.109 3.844 -5.439 1.00 75.69 86 GLY A CA 1
ATOM 670 C C . GLY A 1 86 ? 9.240 3.698 -3.922 1.00 75.69 86 GLY A C 1
ATOM 671 O O . GLY A 1 86 ? 8.237 3.499 -3.240 1.00 75.69 86 GLY A O 1
ATOM 672 N N . PHE A 1 87 ? 10.450 3.891 -3.384 1.00 76.81 87 PHE A N 1
ATOM 673 C CA . PHE A 1 87 ? 10.709 3.785 -1.940 1.00 76.81 87 PHE A CA 1
ATOM 674 C C . PHE A 1 87 ? 9.958 4.846 -1.118 1.00 76.81 87 PHE A C 1
ATOM 676 O O . PHE A 1 87 ? 9.378 4.536 -0.080 1.00 76.81 87 PHE A O 1
ATOM 683 N N . LYS A 1 88 ? 9.882 6.096 -1.590 1.00 78.69 88 LYS A N 1
ATOM 684 C CA . LYS A 1 88 ? 9.102 7.134 -0.889 1.00 78.69 88 LYS A CA 1
ATOM 685 C C . LYS A 1 88 ? 7.606 6.819 -0.859 1.00 78.69 88 LYS A C 1
ATOM 687 O O . LYS A 1 88 ? 6.944 7.062 0.146 1.00 78.69 88 LYS A O 1
ATOM 692 N N . ALA A 1 89 ? 7.065 6.269 -1.946 1.00 72.50 89 ALA A N 1
ATOM 693 C CA . ALA A 1 89 ? 5.660 5.882 -2.018 1.00 72.50 89 ALA A CA 1
ATOM 694 C C . ALA A 1 89 ? 5.328 4.675 -1.120 1.00 72.50 89 ALA A C 1
ATOM 696 O O . ALA A 1 89 ? 4.182 4.530 -0.684 1.00 72.50 89 ALA A O 1
ATOM 697 N N . SER A 1 90 ? 6.286 3.786 -0.830 1.00 74.00 90 SER A N 1
ATOM 698 C CA . SER A 1 90 ? 6.094 2.741 0.185 1.00 74.00 90 SER A CA 1
ATOM 699 C C . SER A 1 90 ? 6.098 3.302 1.601 1.00 74.00 90 SER A C 1
ATOM 701 O O . SER A 1 90 ? 5.156 3.024 2.335 1.00 74.00 90 SER A O 1
ATOM 703 N N . GLU A 1 91 ? 7.062 4.159 1.947 1.00 77.06 91 GLU A N 1
ATOM 704 C CA . GLU A 1 91 ? 7.143 4.782 3.280 1.00 77.06 91 GLU A CA 1
ATOM 705 C C . GLU A 1 91 ? 5.890 5.607 3.613 1.00 77.06 91 GLU A C 1
ATOM 707 O O . GLU A 1 91 ? 5.355 5.541 4.718 1.00 77.06 91 GLU A O 1
ATOM 712 N N . GLN A 1 92 ? 5.373 6.368 2.643 1.00 75.25 92 GLN A N 1
ATOM 713 C CA . GLN A 1 92 ? 4.140 7.135 2.835 1.00 75.25 92 GLN A CA 1
ATOM 714 C C . GLN A 1 92 ? 2.920 6.240 3.079 1.00 75.25 92 GLN A C 1
ATOM 716 O O . GLN A 1 92 ? 2.072 6.586 3.898 1.00 75.25 92 GLN A O 1
ATOM 721 N N . ALA A 1 93 ? 2.823 5.101 2.390 1.00 77.19 93 ALA A N 1
ATOM 722 C CA . ALA A 1 93 ? 1.709 4.175 2.574 1.00 77.19 93 ALA A CA 1
ATOM 723 C C . ALA A 1 93 ? 1.735 3.521 3.962 1.00 77.19 93 ALA A C 1
ATOM 725 O O . ALA A 1 93 ? 0.693 3.446 4.605 1.00 77.19 93 ALA A O 1
ATOM 726 N N . GLU A 1 94 ? 2.917 3.136 4.447 1.00 80.50 94 GLU A N 1
ATOM 727 C CA . GLU A 1 94 ? 3.099 2.617 5.808 1.00 80.50 94 GLU A CA 1
ATOM 728 C C . GLU A 1 94 ? 2.711 3.670 6.860 1.00 80.50 94 GLU A C 1
ATOM 730 O O . GLU A 1 94 ? 1.985 3.381 7.812 1.00 80.50 94 GLU A O 1
ATOM 735 N N . GLY A 1 95 ? 3.104 4.932 6.646 1.00 79.44 95 GLY A N 1
ATOM 736 C CA . GLY A 1 95 ? 2.693 6.044 7.504 1.00 79.44 95 GLY A CA 1
ATOM 737 C C . GLY A 1 95 ? 1.174 6.261 7.539 1.00 79.44 95 GLY A C 1
ATOM 738 O O . GLY A 1 95 ? 0.620 6.557 8.599 1.00 79.44 95 GLY A O 1
ATOM 739 N N . ILE A 1 96 ? 0.488 6.091 6.404 1.00 82.88 96 ILE A N 1
ATOM 740 C CA . ILE A 1 96 ? -0.979 6.176 6.317 1.00 82.88 96 ILE A CA 1
ATOM 741 C C . ILE A 1 96 ? -1.637 5.000 7.047 1.00 82.88 96 ILE A C 1
ATOM 743 O O . ILE A 1 96 ? -2.593 5.206 7.792 1.00 82.88 96 ILE A O 1
ATOM 747 N N . GLU A 1 97 ? -1.125 3.782 6.876 1.00 87.19 97 GLU A N 1
ATOM 748 C CA . GLU A 1 97 ? -1.641 2.594 7.563 1.00 87.19 97 GLU A CA 1
ATOM 749 C C . GLU A 1 97 ? -1.513 2.726 9.086 1.00 87.19 97 GLU A C 1
ATOM 751 O O . GLU A 1 97 ? -2.497 2.557 9.809 1.00 87.19 97 GLU A O 1
ATOM 756 N N . ALA A 1 98 ? -0.344 3.149 9.575 1.00 89.44 98 ALA A N 1
ATOM 757 C CA . ALA A 1 98 ? -0.123 3.411 10.995 1.00 89.44 98 ALA A CA 1
ATOM 758 C C . ALA A 1 98 ? -1.058 4.506 11.542 1.00 89.44 98 ALA A C 1
ATOM 760 O O . ALA A 1 98 ? -1.564 4.402 12.663 1.00 89.44 98 ALA A O 1
ATOM 761 N N . ALA A 1 99 ? -1.315 5.555 10.754 1.00 90.81 99 ALA A N 1
ATOM 762 C CA . ALA A 1 99 ? -2.256 6.604 11.131 1.00 90.81 99 ALA A CA 1
ATOM 763 C C . ALA A 1 99 ? -3.699 6.082 11.219 1.00 90.81 99 ALA A C 1
ATOM 765 O O . ALA A 1 99 ? -4.406 6.428 12.166 1.00 90.81 99 ALA A O 1
ATOM 766 N N . ASN A 1 100 ? -4.120 5.228 10.284 1.00 91.88 100 ASN A N 1
ATOM 767 C CA . ASN A 1 100 ? -5.458 4.635 10.281 1.00 91.88 100 ASN A CA 1
ATOM 768 C C . ASN A 1 100 ? -5.687 3.730 11.498 1.00 91.88 100 ASN A C 1
ATOM 770 O O . ASN A 1 100 ? -6.701 3.883 12.173 1.00 91.88 100 ASN A O 1
ATOM 774 N N . ILE A 1 101 ? -4.713 2.882 11.850 1.00 94.38 101 ILE A N 1
ATOM 775 C CA . ILE A 1 101 ? -4.774 2.053 13.068 1.00 94.38 101 ILE A CA 1
ATOM 776 C C . ILE A 1 101 ? -4.987 2.934 14.307 1.00 94.38 101 ILE A C 1
ATOM 778 O O . ILE A 1 101 ? -5.857 2.671 15.135 1.00 94.38 101 ILE A O 1
ATOM 782 N N . LYS A 1 102 ? -4.238 4.036 14.409 1.00 95.88 102 LYS A N 1
ATOM 783 C CA . LYS A 1 102 ? -4.360 4.967 15.536 1.00 95.88 102 LYS A CA 1
ATOM 784 C C . LYS A 1 102 ? -5.715 5.682 15.578 1.00 95.88 102 LYS A C 1
ATOM 786 O O . LYS A 1 102 ? -6.215 5.988 16.660 1.00 95.88 102 LYS A O 1
ATOM 791 N N . ILE A 1 103 ? -6.307 5.979 14.422 1.00 96.69 103 ILE A N 1
ATOM 792 C CA . ILE A 1 103 ? -7.658 6.551 14.334 1.00 96.69 103 ILE A CA 1
ATOM 793 C C . ILE A 1 103 ? -8.691 5.547 14.854 1.00 96.69 103 ILE A C 1
ATOM 795 O O . ILE A 1 103 ? -9.550 5.936 15.646 1.00 96.69 103 ILE A O 1
ATOM 799 N N . ASP A 1 104 ? -8.581 4.273 14.479 1.00 96.75 104 ASP A N 1
ATOM 800 C CA . ASP A 1 104 ? -9.490 3.220 14.943 1.00 96.75 104 ASP A CA 1
ATOM 801 C C . ASP A 1 104 ? -9.426 3.032 16.465 1.00 96.75 104 ASP A C 1
ATOM 803 O O . ASP A 1 104 ? -10.467 2.999 17.127 1.00 96.75 104 ASP A O 1
ATOM 807 N N . GLU A 1 105 ? -8.222 3.010 17.045 1.00 96.50 105 GLU A N 1
ATOM 808 C CA . GLU A 1 105 ? -8.032 2.967 18.503 1.00 96.50 105 GLU A CA 1
ATOM 809 C C . GLU A 1 105 ? -8.704 4.158 19.204 1.00 96.50 105 GLU A C 1
ATOM 811 O O . GLU A 1 105 ? -9.406 3.999 20.207 1.00 96.50 105 GLU A O 1
ATOM 816 N N . LEU A 1 106 ? -8.536 5.369 18.660 1.00 96.50 106 LEU A N 1
ATOM 817 C CA . LEU A 1 106 ? -9.163 6.573 19.206 1.00 96.50 106 LEU A CA 1
ATOM 818 C C . LEU A 1 106 ? -10.692 6.536 19.093 1.00 96.50 106 LEU A C 1
ATOM 820 O O . LEU A 1 106 ? -11.381 7.005 20.003 1.00 96.50 106 LEU A O 1
ATOM 824 N N . MET A 1 107 ? -11.236 5.985 18.005 1.00 95.12 107 MET A N 1
ATOM 825 C CA . MET A 1 107 ? -12.682 5.823 17.842 1.00 95.12 107 MET A CA 1
ATOM 826 C C . MET A 1 107 ? -13.260 4.860 18.881 1.00 95.12 107 MET A C 1
ATOM 828 O O . MET A 1 107 ? -14.272 5.189 19.504 1.00 95.12 107 MET A O 1
ATOM 832 N N . GLN A 1 108 ? -12.596 3.728 19.123 1.00 96.25 108 GLN A N 1
ATOM 833 C CA . GLN A 1 108 ? -13.009 2.762 20.147 1.00 96.25 108 GLN A CA 1
ATOM 834 C C . GLN A 1 108 ? -12.956 3.378 21.550 1.00 96.25 108 GLN A C 1
ATOM 836 O O . GLN A 1 108 ? -13.944 3.334 22.286 1.00 96.25 108 GLN A O 1
ATOM 841 N N . ALA A 1 109 ? -11.856 4.055 21.892 1.00 96.25 109 ALA A N 1
ATOM 842 C CA . ALA A 1 109 ? -11.718 4.732 23.180 1.00 96.25 109 ALA A CA 1
ATOM 843 C C . ALA A 1 109 ? -12.809 5.796 23.396 1.00 96.25 109 ALA A C 1
ATOM 845 O O . ALA A 1 109 ? -13.354 5.933 24.494 1.00 96.25 109 ALA A O 1
ATOM 846 N N . LYS A 1 110 ? -13.175 6.542 22.346 1.00 94.44 110 LYS A N 1
ATOM 847 C CA . LYS A 1 110 ? -14.262 7.529 22.405 1.00 94.44 110 LYS A CA 1
ATOM 848 C C . LYS A 1 110 ? -15.621 6.869 22.651 1.00 94.44 110 LYS A C 1
ATOM 850 O O . LYS A 1 110 ? -16.433 7.409 23.404 1.00 94.44 110 LYS A O 1
ATOM 855 N N . GLU A 1 111 ? -15.884 5.721 22.033 1.00 96.69 111 GLU A N 1
ATOM 856 C CA . GLU A 1 111 ? -17.120 4.968 22.256 1.00 96.69 111 GLU A CA 1
ATOM 857 C C . GLU A 1 111 ? -17.226 4.489 23.714 1.00 96.69 111 GLU A C 1
ATOM 859 O O . GLU A 1 111 ? -18.265 4.662 24.358 1.00 96.69 111 GLU A O 1
ATOM 864 N N . GLU A 1 112 ? -16.140 3.951 24.267 1.00 96.50 112 GLU A N 1
ATOM 865 C CA . GLU A 1 112 ? -16.065 3.520 25.668 1.00 96.50 112 GLU A CA 1
ATOM 866 C C . GLU A 1 112 ? -16.237 4.680 26.654 1.00 96.50 112 GLU A C 1
ATOM 868 O O . GLU A 1 112 ? -16.977 4.561 27.639 1.00 96.50 112 GLU A O 1
ATOM 873 N N . GLN A 1 113 ? -15.621 5.831 26.373 1.00 95.44 113 GLN A N 1
ATOM 874 C CA . GLN A 1 113 ? -15.845 7.051 27.150 1.00 95.44 113 GLN A CA 1
ATOM 875 C C . GLN A 1 113 ? -17.317 7.478 27.112 1.00 95.44 113 GLN A C 1
ATOM 877 O O . GLN A 1 113 ? -17.877 7.824 28.153 1.00 95.44 113 GLN A O 1
ATOM 882 N N . GLY A 1 114 ? -17.971 7.399 25.948 1.00 96.12 114 GLY A N 1
ATOM 883 C CA . GLY A 1 114 ? -19.399 7.688 25.804 1.00 96.12 114 GLY A CA 1
ATOM 884 C C . GLY A 1 114 ? -20.279 6.769 26.657 1.00 96.12 114 GLY A C 1
ATOM 885 O O . GLY A 1 114 ? -21.162 7.247 27.372 1.00 96.12 114 GLY A O 1
ATOM 886 N N . LYS A 1 115 ? -20.000 5.459 26.651 1.00 96.62 115 LYS A N 1
ATOM 887 C CA . LYS A 1 115 ? -20.689 4.468 27.501 1.00 96.62 115 LYS A CA 1
ATOM 888 C C . LYS A 1 115 ? -20.482 4.755 28.990 1.00 96.62 115 LYS A C 1
ATOM 890 O O . LYS A 1 115 ? -21.439 4.738 29.764 1.00 96.62 115 LYS A O 1
ATOM 895 N N . THR A 1 116 ? -19.250 5.072 29.383 1.00 96.06 116 THR A N 1
ATOM 896 C CA . THR A 1 116 ? -18.902 5.407 30.771 1.00 96.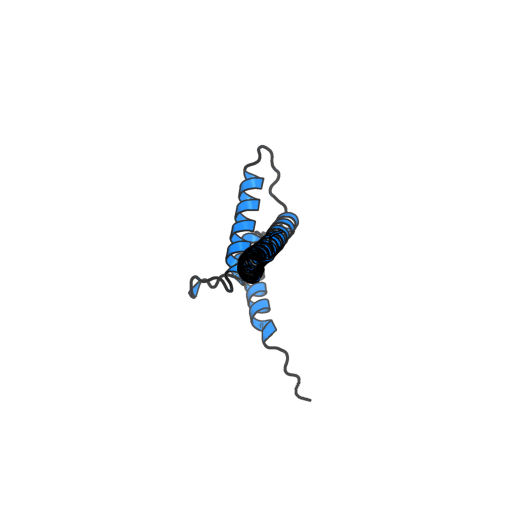06 116 THR A CA 1
ATOM 897 C C . THR A 1 116 ? -19.636 6.664 31.235 1.00 96.06 116 THR A C 1
ATOM 899 O O . THR A 1 116 ? -20.255 6.660 32.299 1.00 96.06 116 THR A O 1
ATOM 902 N N . LEU A 1 117 ? -19.647 7.719 30.414 1.00 95.81 117 LEU A N 1
ATOM 903 C CA . LEU A 1 117 ? -20.364 8.958 30.712 1.00 95.81 117 LEU A CA 1
ATOM 904 C C . LEU A 1 117 ? -21.871 8.719 30.858 1.00 95.81 117 LEU A C 1
ATOM 906 O O . LEU A 1 117 ? -22.477 9.204 31.813 1.00 95.81 117 LEU A O 1
ATOM 910 N N . ALA A 1 118 ? -22.468 7.932 29.959 1.00 94.88 118 ALA A N 1
ATOM 911 C CA . ALA A 1 118 ? -23.877 7.561 30.046 1.00 94.88 118 ALA A CA 1
ATOM 912 C C . ALA A 1 118 ? -24.191 6.808 31.351 1.00 94.88 118 ALA A C 1
ATOM 914 O O . ALA A 1 118 ? -25.185 7.112 32.013 1.00 94.88 118 ALA A O 1
ATOM 915 N N . SER A 1 119 ? -23.317 5.882 31.762 1.00 96.00 119 SER A N 1
ATOM 916 C CA . SER A 1 119 ? -23.445 5.159 33.033 1.00 96.00 119 SER A CA 1
ATOM 917 C C . SER A 1 119 ? -23.372 6.095 34.242 1.00 96.00 119 SER A C 1
ATOM 919 O O . SER A 1 119 ? -24.194 5.989 35.153 1.00 96.00 119 SER A O 1
ATOM 921 N N . VAL A 1 120 ? -22.424 7.038 34.255 1.00 95.50 120 VAL A N 1
ATOM 922 C CA . VAL A 1 120 ? -22.298 8.035 35.331 1.00 95.50 120 VAL A CA 1
ATOM 923 C C . VAL A 1 120 ? -23.541 8.922 35.396 1.00 95.50 120 VAL A C 1
ATOM 925 O O . VAL A 1 120 ? -24.090 9.127 36.476 1.00 95.50 120 VAL A O 1
ATOM 928 N N . MET A 1 121 ? -24.041 9.401 34.253 1.00 93.25 121 MET A N 1
ATOM 929 C CA . MET A 1 121 ? -25.268 10.201 34.208 1.00 93.25 121 MET A CA 1
ATOM 930 C C . MET A 1 121 ? -26.488 9.422 34.714 1.00 93.25 121 MET A C 1
ATOM 932 O O . MET A 1 121 ? -27.310 9.979 35.440 1.00 93.25 121 MET A O 1
ATOM 936 N N . ALA A 1 122 ? -26.612 8.140 34.361 1.00 94.12 122 ALA A N 1
ATOM 937 C C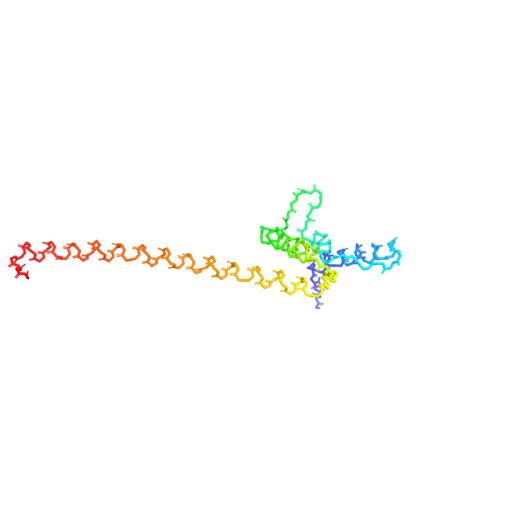A . ALA A 1 122 ? -27.691 7.287 34.852 1.00 94.12 122 ALA A CA 1
ATOM 938 C C . ALA A 1 122 ? -27.620 7.099 36.377 1.00 94.12 122 ALA A C 1
ATOM 940 O O . ALA A 1 122 ? -28.638 7.232 37.056 1.00 94.12 122 ALA A O 1
ATOM 941 N N . PHE A 1 123 ? -26.421 6.861 36.919 1.00 95.12 123 PHE A N 1
ATOM 942 C CA . PHE A 1 123 ? -26.195 6.766 38.362 1.00 95.12 123 PHE A CA 1
ATOM 943 C C . PHE A 1 123 ? -26.570 8.066 39.085 1.00 95.12 123 PHE A C 1
ATOM 945 O O . PHE A 1 123 ? -27.326 8.037 40.051 1.00 95.12 123 PHE A O 1
ATOM 952 N N . LEU A 1 124 ? -26.108 9.218 38.593 1.00 93.94 124 LEU A N 1
ATOM 953 C CA . LEU A 1 124 ? -26.417 10.517 39.197 1.00 93.94 124 LEU A CA 1
ATOM 954 C C . LEU A 1 124 ? -27.923 10.815 39.193 1.00 93.94 124 LEU A C 1
ATOM 956 O O . LEU A 1 124 ? -28.458 11.253 40.212 1.00 93.94 124 LEU A O 1
ATOM 960 N N . LYS A 1 125 ? -28.631 10.490 38.102 1.00 93.19 125 LYS A N 1
ATOM 961 C CA . LYS A 1 125 ? -30.099 10.589 38.049 1.00 93.19 125 LYS A CA 1
ATOM 962 C C . LYS A 1 125 ? -30.778 9.719 39.109 1.00 93.19 125 LYS A C 1
ATOM 964 O O . LYS A 1 125 ? -31.730 10.174 39.736 1.00 93.19 125 LYS A O 1
ATOM 969 N N . GLN A 1 126 ? -30.291 8.497 39.344 1.00 93.06 126 GLN A N 1
ATOM 970 C CA . GLN A 1 126 ? -30.815 7.626 40.408 1.00 93.06 126 GLN A CA 1
ATOM 971 C C . GLN A 1 126 ? -30.584 8.201 41.811 1.00 93.06 126 GLN A C 1
ATOM 973 O O . GLN A 1 126 ? -31.423 8.011 42.685 1.00 93.06 126 GLN A O 1
ATOM 978 N N . GLN A 1 127 ? -29.486 8.933 42.025 1.00 92.69 127 GLN A N 1
ATOM 979 C CA . GLN A 1 127 ? -29.200 9.621 43.291 1.00 92.69 127 GLN A CA 1
ATOM 980 C C . GLN A 1 127 ? -30.022 10.911 43.486 1.00 92.69 127 GLN A C 1
ATOM 982 O O . GLN A 1 127 ? -29.807 11.638 44.452 1.00 92.69 127 GLN A O 1
ATOM 987 N N . GLY A 1 128 ? -30.958 11.219 42.581 1.00 89.88 128 GLY A N 1
ATOM 988 C CA . GLY A 1 128 ? -31.779 12.429 42.651 1.00 89.88 128 GLY A CA 1
ATOM 989 C C . GLY A 1 128 ? -31.051 13.692 42.192 1.00 89.88 128 GLY A C 1
ATOM 990 O O . GLY A 1 128 ? -31.549 14.793 42.417 1.00 89.88 128 GLY A O 1
ATOM 991 N N . PHE A 1 129 ? -29.890 13.559 41.541 1.00 83.69 129 PHE A N 1
ATOM 992 C CA . PHE A 1 129 ? -29.208 14.688 40.923 1.00 83.69 129 PHE A CA 1
ATOM 993 C C . PHE A 1 129 ? -29.919 15.038 39.612 1.00 83.69 129 PHE A C 1
ATOM 995 O O . PHE A 1 129 ? -29.833 14.315 38.616 1.00 83.69 129 PHE A O 1
ATOM 1002 N N . ILE A 1 130 ? -30.658 16.143 39.633 1.00 74.19 130 ILE A N 1
ATOM 1003 C CA . ILE A 1 130 ? -31.359 16.701 38.478 1.00 74.19 130 ILE A CA 1
ATOM 1004 C C . ILE A 1 130 ? -30.477 17.846 37.976 1.00 74.19 130 ILE A C 1
ATOM 1006 O O . ILE A 1 130 ? -30.600 18.976 38.440 1.00 74.19 130 ILE A O 1
ATOM 1010 N N . GLY A 1 131 ? -29.487 17.504 37.149 1.00 60.28 131 GLY A N 1
ATOM 1011 C CA . GLY A 1 131 ? -28.718 18.496 36.393 1.00 60.28 131 GLY A CA 1
ATOM 1012 C C . GLY A 1 131 ? -29.582 19.131 35.317 1.00 60.28 131 GLY A C 1
ATOM 1013 O O . GLY A 1 131 ? -30.281 18.355 34.625 1.00 60.28 131 GLY A O 1
#

Organism: NCBI:txid262921

Radius of gyration: 26.65 Å; chains: 1; bounding box: 72×40×68 Å

pLDDT: mean 79.41, std 13.95, range [46.47, 96.75]

Sequence (131 aa):
TKHRCGSKSLPVRVAAAKIIYQMQNNGGVVPAVTEMYKSTHFNEDKQKWISSESEVLYDKMVQIETEHNAQEGAIPIMQEALSVKGFKASEQAEGIEAANIKIDELMQAKEEQGKTLASVMAFLKQQGFIG

Foldseek 3Di:
DDDPPDPVVVLVVVLVVVQVVCCVVVVNDRDALLVSLCSSQADPVVRDGVDPLSVQLSVQLVVVQVVQVPDVPHDRDDRVNSNVRSVVVSVVVVVVVVVVVVVVVVVVVVVVVVVVVVVVVVVCVVVVNDD

Secondary structure (DSSP, 8-state):
------TTHHHHHHHHHHHHHHHHHTTTPPPPHHHHHHHHHEETTTTEESSHHHHHHHHHHHHHHHHHHTSTTPPPPPHHHHHHHHHHHHHHHHHHHHHHHHHHHHHHHHHHHHHHHHHHHHHHHHTT---